Protein AF-A0A7T4B642-F1 (afdb_monomer_lite)

Structure (mmCIF, N/CA/C/O backbone):
data_AF-A0A7T4B642-F1
#
_entry.id   AF-A0A7T4B642-F1
#
loop_
_atom_site.group_PDB
_atom_site.id
_atom_site.type_symbol
_atom_site.label_atom_id
_atom_site.label_alt_id
_atom_site.label_comp_id
_atom_site.label_asym_id
_atom_site.label_entity_id
_atom_site.label_seq_id
_atom_site.pdbx_PDB_ins_code
_atom_site.Cartn_x
_atom_site.Cartn_y
_atom_site.Cartn_z
_atom_site.occupancy
_atom_site.B_iso_or_equiv
_atom_site.auth_seq_id
_atom_site.auth_comp_id
_atom_site.auth_asym_id
_atom_site.auth_atom_id
_atom_site.pdbx_PDB_model_num
ATOM 1 N N . MET A 1 1 ? -14.910 13.940 -15.690 1.00 55.16 1 MET A N 1
ATOM 2 C CA . MET A 1 1 ? -14.751 12.762 -14.806 1.00 55.16 1 MET A CA 1
ATOM 3 C C . MET A 1 1 ? -15.972 11.870 -14.974 1.00 55.16 1 MET A C 1
ATOM 5 O O . MET A 1 1 ? -17.073 12.390 -14.887 1.00 55.16 1 MET A O 1
ATOM 9 N N . GLY A 1 2 ? -15.807 10.579 -15.277 1.00 81.50 2 GLY A N 1
ATOM 10 C CA . GLY A 1 2 ? -16.941 9.649 -15.421 1.00 81.50 2 GLY A CA 1
ATOM 11 C C . GLY A 1 2 ? -17.562 9.239 -14.077 1.00 81.50 2 GLY A C 1
ATOM 12 O O . GLY A 1 2 ? -16.986 9.505 -13.022 1.00 81.50 2 GLY A O 1
ATOM 13 N N . ILE A 1 3 ? -18.702 8.538 -14.119 1.00 83.25 3 ILE A N 1
ATOM 14 C CA . ILE A 1 3 ? -19.443 8.033 -12.941 1.00 83.25 3 ILE A CA 1
ATOM 15 C C . ILE A 1 3 ? -18.534 7.245 -11.980 1.00 83.25 3 ILE A C 1
ATOM 17 O O . ILE A 1 3 ? -18.591 7.446 -10.770 1.00 83.25 3 ILE A O 1
ATOM 21 N N . LEU A 1 4 ? -17.627 6.416 -12.508 1.00 80.12 4 LEU A N 1
ATOM 22 C CA . LEU A 1 4 ? -16.652 5.664 -11.705 1.00 80.12 4 LEU A CA 1
ATOM 23 C C . LEU A 1 4 ? -15.687 6.575 -10.927 1.00 80.12 4 LEU A C 1
ATOM 25 O O . LEU A 1 4 ? -15.343 6.279 -9.785 1.00 80.12 4 LEU A O 1
ATOM 29 N N . GLY A 1 5 ? -15.289 7.705 -11.518 1.00 78.31 5 GLY A N 1
ATOM 30 C CA . GLY A 1 5 ? -14.445 8.700 -10.855 1.00 78.31 5 GLY A CA 1
ATOM 31 C C . GLY A 1 5 ? -15.177 9.410 -9.716 1.00 78.31 5 GLY A C 1
ATOM 32 O O . GLY A 1 5 ? -14.597 9.622 -8.655 1.00 78.31 5 GLY A O 1
ATOM 33 N N . LEU A 1 6 ? -16.468 9.704 -9.900 1.00 83.81 6 LEU A N 1
ATOM 34 C CA . LEU A 1 6 ? -17.312 10.291 -8.857 1.00 83.81 6 LEU A CA 1
ATOM 35 C C . LEU A 1 6 ? -17.495 9.327 -7.674 1.00 83.81 6 LEU A C 1
ATOM 37 O O . LEU A 1 6 ? -17.323 9.724 -6.524 1.00 83.81 6 LEU A O 1
ATOM 41 N N . ILE A 1 7 ? -17.785 8.052 -7.955 1.00 84.75 7 ILE A N 1
ATOM 42 C CA . ILE A 1 7 ? -17.913 7.006 -6.929 1.00 84.75 7 ILE A CA 1
ATOM 43 C C . ILE A 1 7 ? -16.602 6.871 -6.149 1.00 84.75 7 ILE A C 1
ATOM 45 O O . ILE A 1 7 ? -16.612 6.904 -4.919 1.00 84.75 7 ILE A O 1
ATOM 49 N N . GLY A 1 8 ? -15.468 6.782 -6.850 1.00 81.44 8 GLY A N 1
ATOM 50 C CA . GLY A 1 8 ? -14.150 6.726 -6.219 1.00 81.44 8 GLY A CA 1
ATOM 51 C C . GLY A 1 8 ? -13.882 7.937 -5.325 1.00 81.44 8 GLY A C 1
ATOM 52 O O . GLY A 1 8 ? -13.448 7.778 -4.187 1.00 81.44 8 GLY A O 1
ATOM 53 N N . PHE A 1 9 ? -14.210 9.141 -5.795 1.00 84.38 9 PHE A N 1
ATOM 54 C CA . PHE A 1 9 ? -14.045 10.372 -5.024 1.00 84.38 9 PHE A CA 1
ATOM 55 C C . PHE A 1 9 ? -14.884 10.376 -3.737 1.00 84.38 9 PHE A C 1
ATOM 57 O O . PHE A 1 9 ? -14.359 10.657 -2.659 1.00 84.38 9 PHE A O 1
ATOM 64 N N . VAL A 1 10 ? -16.161 9.987 -3.815 1.00 85.69 10 VAL A N 1
ATOM 65 C CA . VAL A 1 10 ? -17.046 9.889 -2.640 1.00 85.69 10 VAL A CA 1
ATOM 66 C C . VAL A 1 10 ? -16.529 8.852 -1.640 1.00 85.69 10 VAL A C 1
ATOM 68 O O . VAL A 1 10 ? -16.500 9.122 -0.438 1.00 85.69 10 VAL A O 1
ATOM 71 N N . ILE A 1 11 ? -16.058 7.695 -2.118 1.00 83.06 11 ILE A N 1
ATOM 72 C CA . ILE A 1 11 ? -15.442 6.666 -1.267 1.00 83.06 11 ILE A CA 1
ATOM 73 C C . ILE A 1 11 ? -14.210 7.229 -0.557 1.00 83.06 11 ILE A C 1
ATOM 75 O O . ILE A 1 11 ? -14.055 7.031 0.649 1.00 83.06 11 ILE A O 1
ATOM 79 N N . VAL A 1 12 ? -13.347 7.956 -1.273 1.00 85.25 12 VAL A N 1
ATOM 80 C CA . VAL A 1 12 ? -12.140 8.550 -0.690 1.00 85.25 12 VAL A CA 1
ATOM 81 C C . VAL A 1 12 ? -12.499 9.540 0.419 1.00 85.25 12 VAL A C 1
ATOM 83 O O . VAL A 1 12 ? -11.928 9.463 1.509 1.00 85.25 12 VAL A O 1
ATOM 86 N N . LEU A 1 13 ? -13.481 10.416 0.191 1.00 86.44 13 LEU A N 1
ATOM 87 C CA . LEU A 1 13 ? -13.947 11.373 1.199 1.00 86.44 13 LEU A CA 1
ATOM 88 C C . LEU A 1 13 ? -14.561 10.683 2.425 1.00 86.44 13 LEU A C 1
ATOM 90 O O . LEU A 1 13 ? -14.222 11.027 3.561 1.00 86.44 13 LEU A O 1
ATOM 94 N N . GLY A 1 14 ? -15.414 9.676 2.215 1.00 84.38 14 GLY A N 1
ATOM 95 C CA . GLY A 1 14 ? -16.015 8.896 3.301 1.00 84.38 14 GLY A CA 1
ATOM 96 C C . GLY A 1 14 ? -14.962 8.189 4.158 1.00 84.38 14 GLY A C 1
ATOM 97 O O . GLY A 1 14 ? -14.990 8.268 5.389 1.00 84.38 14 GLY A O 1
ATOM 98 N N . CYS A 1 15 ? -13.973 7.573 3.509 1.00 84.44 15 CYS A N 1
ATOM 99 C CA . CYS A 1 15 ? -12.822 6.959 4.163 1.00 84.44 15 CYS A CA 1
ATOM 100 C C . CYS A 1 15 ? -11.986 7.993 4.937 1.00 84.44 15 CYS A C 1
ATOM 102 O O . CYS A 1 15 ? -11.616 7.740 6.083 1.00 84.44 15 CYS A O 1
ATOM 104 N N . PHE A 1 16 ? -11.758 9.189 4.390 1.00 85.75 16 PHE A N 1
ATOM 105 C CA . PHE A 1 16 ? -11.070 10.274 5.101 1.00 85.75 16 PHE A CA 1
ATOM 106 C C . PHE A 1 16 ? -11.792 10.685 6.394 1.00 85.75 16 PHE A C 1
ATOM 108 O O . PHE A 1 16 ? -11.145 10.934 7.414 1.00 85.75 16 PHE A O 1
ATOM 115 N N . GLY A 1 17 ? -13.129 10.711 6.377 1.00 84.19 17 GLY A N 1
ATOM 116 C CA . GLY A 1 17 ? -13.960 11.068 7.531 1.00 84.19 17 GLY A CA 1
ATOM 117 C C . GLY A 1 17 ? -13.946 10.044 8.674 1.00 84.19 17 GLY A C 1
ATOM 118 O O . GLY A 1 17 ? -14.237 10.388 9.822 1.00 84.19 17 GLY A O 1
ATOM 119 N N . VAL A 1 18 ? -13.599 8.782 8.403 1.00 88.12 18 VAL A N 1
ATOM 120 C CA . VAL A 1 18 ? -13.482 7.737 9.440 1.00 88.12 18 VAL A CA 1
ATOM 121 C C . VAL A 1 18 ? -12.062 7.586 9.991 1.00 88.12 18 VAL A C 1
ATOM 123 O O . VAL A 1 18 ? -11.885 6.963 11.038 1.00 88.12 18 VAL A O 1
ATOM 126 N N . MET A 1 19 ? -11.052 8.158 9.333 1.00 90.88 19 MET A N 1
ATOM 127 C CA . MET A 1 19 ? -9.648 8.008 9.718 1.00 90.88 19 MET A CA 1
ATOM 128 C C . MET A 1 19 ? -9.257 8.789 10.979 1.00 90.88 19 MET A C 1
ATOM 130 O O . MET A 1 19 ? -9.675 9.927 11.228 1.00 90.88 19 MET A O 1
ATOM 134 N N . SER A 1 20 ? -8.333 8.203 11.745 1.00 89.06 20 SER A N 1
ATOM 135 C CA . SER A 1 20 ? -7.691 8.886 12.872 1.00 89.06 20 SER A CA 1
ATOM 136 C C . SER A 1 20 ? -6.896 10.118 12.412 1.00 89.06 20 SER A C 1
ATOM 138 O O . SER A 1 20 ? -6.442 10.188 11.267 1.00 89.06 20 SER A O 1
ATOM 140 N N . ARG A 1 21 ? -6.699 11.098 13.306 1.00 89.81 21 ARG A N 1
ATOM 141 C CA . ARG A 1 21 ? -5.882 12.291 13.017 1.00 89.81 21 ARG A CA 1
ATOM 142 C C . ARG A 1 21 ? -4.448 11.908 12.639 1.00 89.81 21 ARG A C 1
ATOM 144 O O . ARG A 1 21 ? -3.922 12.426 11.663 1.00 89.81 21 ARG A O 1
ATOM 151 N N . THR A 1 22 ? -3.857 10.957 13.360 1.00 89.94 22 THR A N 1
ATOM 152 C CA . THR A 1 22 ? -2.501 10.457 13.097 1.00 89.94 22 THR A CA 1
ATOM 153 C C . THR A 1 22 ? -2.383 9.837 11.707 1.00 89.94 22 THR A C 1
ATOM 155 O O . THR A 1 22 ? -1.460 10.166 10.971 1.00 89.94 22 THR A O 1
ATOM 158 N N . SER A 1 23 ? -3.338 8.989 11.311 1.00 90.69 23 SER A N 1
ATOM 159 C CA . SER A 1 23 ? -3.337 8.378 9.976 1.00 90.69 23 SER A CA 1
ATOM 160 C C . SER A 1 23 ? -3.455 9.419 8.867 1.00 90.69 23 SER A C 1
ATOM 162 O O . SER A 1 23 ? -2.753 9.313 7.869 1.00 90.69 23 SER A O 1
ATOM 164 N N . ARG A 1 24 ? -4.300 10.442 9.055 1.00 91.31 24 ARG A N 1
ATOM 165 C CA . ARG A 1 24 ? -4.436 11.542 8.092 1.00 91.31 24 ARG A CA 1
ATOM 166 C C . ARG A 1 24 ? -3.122 12.296 7.909 1.00 91.31 24 ARG A C 1
ATOM 168 O O . ARG A 1 24 ? -2.707 12.483 6.777 1.00 91.31 24 ARG A O 1
ATOM 175 N N . ILE A 1 25 ? -2.443 12.649 9.003 1.00 92.31 25 ILE A N 1
ATOM 176 C CA . ILE A 1 25 ? -1.141 13.333 8.945 1.00 92.31 25 ILE A CA 1
ATOM 177 C C . ILE A 1 25 ? -0.107 12.474 8.206 1.00 92.31 25 ILE A C 1
ATOM 179 O O . ILE A 1 25 ? 0.530 12.957 7.277 1.00 92.31 25 ILE A O 1
ATOM 183 N N . LEU A 1 26 ? 0.031 11.196 8.576 1.00 92.31 26 LEU A N 1
ATOM 184 C CA . LEU A 1 26 ? 0.998 10.295 7.939 1.00 92.31 26 LEU A CA 1
ATOM 185 C C . LEU A 1 26 ? 0.728 10.112 6.441 1.00 92.31 26 LEU A C 1
ATOM 187 O O . LEU A 1 26 ? 1.666 10.127 5.651 1.00 92.31 26 LEU A O 1
ATOM 191 N N . LEU A 1 27 ? -0.539 9.974 6.039 1.00 92.88 27 LEU A N 1
ATOM 192 C CA . LEU A 1 27 ? -0.903 9.846 4.627 1.00 92.88 27 LEU A CA 1
ATOM 193 C C . LEU A 1 27 ? -0.698 11.146 3.854 1.00 92.88 27 LEU A C 1
ATOM 195 O O . LEU A 1 27 ? -0.235 11.091 2.724 1.00 92.88 27 LEU A O 1
ATOM 199 N N . SER A 1 28 ? -0.985 12.306 4.449 1.00 91.38 28 SER A N 1
ATOM 200 C CA . SER A 1 28 ? -0.676 13.599 3.832 1.00 91.38 28 SER A CA 1
ATOM 201 C C . SER A 1 28 ? 0.827 13.774 3.613 1.00 91.38 28 SER A C 1
ATOM 203 O O . SER A 1 28 ? 1.230 14.241 2.552 1.00 91.38 28 SER A O 1
ATOM 205 N N . LEU A 1 29 ? 1.656 13.367 4.581 1.00 94.12 29 LEU A N 1
ATOM 206 C CA . LEU A 1 29 ? 3.115 13.397 4.447 1.00 94.12 29 LEU A CA 1
ATOM 207 C C . LEU A 1 29 ? 3.601 12.435 3.359 1.00 94.12 29 LEU A C 1
ATOM 209 O O . LEU A 1 29 ? 4.396 12.831 2.512 1.00 94.12 29 LEU A O 1
ATOM 213 N N . LEU A 1 30 ? 3.094 11.198 3.346 1.00 93.81 30 LEU A N 1
ATOM 214 C CA . LEU A 1 30 ? 3.429 10.213 2.317 1.00 93.81 30 LEU A CA 1
ATOM 215 C C . LEU A 1 30 ? 3.016 10.698 0.924 1.00 93.81 30 LEU A C 1
ATOM 217 O O . LEU A 1 30 ? 3.804 10.593 -0.014 1.00 93.81 30 LEU A O 1
ATOM 221 N N . LEU A 1 31 ? 1.815 11.262 0.792 1.00 93.50 31 LEU A N 1
ATOM 222 C CA . LEU A 1 31 ? 1.321 11.822 -0.460 1.00 93.50 31 LEU A CA 1
ATOM 223 C C . LEU A 1 31 ? 2.189 12.997 -0.906 1.00 93.50 31 LEU A C 1
ATOM 225 O O . LEU A 1 31 ? 2.602 13.026 -2.058 1.00 93.50 31 LEU A O 1
ATOM 229 N N . GLY A 1 32 ? 2.524 13.918 0.000 1.00 93.69 32 GLY A N 1
ATOM 230 C CA . GLY A 1 32 ? 3.422 15.037 -0.284 1.00 93.69 32 GLY A CA 1
ATOM 231 C C . GLY A 1 32 ? 4.796 14.572 -0.768 1.00 93.69 32 GLY A C 1
ATOM 232 O O . GLY A 1 32 ? 5.255 15.020 -1.814 1.00 93.69 32 GLY A O 1
ATOM 233 N N . ALA A 1 33 ? 5.411 13.609 -0.074 1.00 93.38 33 ALA A N 1
ATOM 234 C CA . ALA A 1 33 ? 6.679 13.007 -0.491 1.00 93.38 33 ALA A CA 1
ATOM 235 C C . ALA A 1 33 ? 6.568 12.306 -1.854 1.00 93.38 33 ALA A C 1
ATOM 237 O O . ALA A 1 33 ? 7.478 12.388 -2.675 1.00 93.38 33 ALA A O 1
ATOM 238 N N . SER A 1 34 ? 5.434 11.657 -2.120 1.00 93.44 34 SER A N 1
ATOM 239 C CA . SER A 1 34 ? 5.182 10.979 -3.393 1.00 93.44 34 SER A CA 1
ATOM 240 C C . SER A 1 34 ? 5.029 11.969 -4.539 1.00 93.44 34 SER A C 1
ATOM 242 O O . SER A 1 34 ? 5.629 11.773 -5.587 1.00 93.44 34 SER A O 1
ATOM 244 N N . LEU A 1 35 ? 4.265 13.045 -4.341 1.00 93.19 35 LEU A N 1
ATOM 245 C CA . LEU A 1 35 ? 4.097 14.112 -5.326 1.00 93.19 35 LEU A CA 1
ATOM 246 C C . LEU A 1 35 ? 5.419 14.833 -5.593 1.00 93.19 35 LEU A C 1
ATOM 248 O O . LEU A 1 35 ? 5.739 15.088 -6.748 1.00 93.19 35 LEU A O 1
ATOM 252 N N . TYR A 1 36 ? 6.200 15.103 -4.545 1.00 91.94 36 TYR A N 1
ATOM 253 C CA . TYR A 1 36 ? 7.539 15.668 -4.685 1.00 91.94 36 TYR A CA 1
ATOM 254 C C . TYR A 1 36 ? 8.449 14.756 -5.513 1.00 91.94 36 TYR A C 1
ATOM 256 O O . TYR A 1 36 ? 9.086 15.230 -6.448 1.00 91.94 36 TYR A O 1
ATOM 264 N N . TYR A 1 37 ? 8.458 13.450 -5.229 1.00 91.75 37 TYR A N 1
ATOM 265 C CA . TYR A 1 37 ? 9.265 12.497 -5.988 1.00 91.75 37 TYR A CA 1
ATOM 266 C C . TYR A 1 37 ? 8.825 12.404 -7.456 1.00 91.75 37 TYR A C 1
ATOM 268 O O . TYR A 1 37 ? 9.651 12.456 -8.360 1.00 91.75 37 TYR A O 1
ATOM 276 N N . TRP A 1 38 ? 7.515 12.336 -7.712 1.00 90.00 38 TRP A N 1
ATOM 277 C CA . TRP A 1 38 ? 6.965 12.367 -9.073 1.00 90.00 38 TRP A CA 1
ATOM 278 C C . TRP A 1 38 ? 7.347 13.641 -9.828 1.00 90.00 38 TRP A C 1
ATOM 280 O O . TRP A 1 38 ? 7.662 13.586 -11.014 1.00 90.00 38 TRP A O 1
ATOM 290 N N . TYR A 1 39 ? 7.332 14.782 -9.143 1.00 87.94 39 TYR A N 1
ATOM 291 C CA . TYR A 1 39 ? 7.772 16.050 -9.705 1.00 87.94 39 TYR A CA 1
ATOM 292 C C . TYR A 1 39 ? 9.271 16.034 -10.029 1.00 87.94 39 TYR A C 1
ATOM 294 O O . TYR A 1 39 ? 9.648 16.426 -11.134 1.00 87.94 39 TYR A O 1
ATOM 302 N N . SER A 1 40 ? 10.111 15.519 -9.123 1.00 88.00 40 SER A N 1
ATOM 303 C CA . SER A 1 40 ? 11.566 15.478 -9.313 1.00 88.00 40 SER A CA 1
ATOM 304 C C . SER A 1 40 ? 12.018 14.581 -10.464 1.00 88.00 40 SER A C 1
ATOM 306 O O . SER A 1 40 ? 13.055 14.862 -11.045 1.00 88.00 40 SER A O 1
ATOM 308 N N . ILE A 1 41 ? 11.252 13.538 -10.803 1.00 86.31 41 ILE A N 1
ATOM 309 C CA . ILE A 1 41 ? 11.566 12.622 -11.919 1.00 86.31 41 ILE A CA 1
ATOM 310 C C . ILE A 1 41 ? 10.803 12.954 -13.212 1.00 86.31 41 ILE A C 1
ATOM 312 O O . ILE A 1 41 ? 10.785 12.176 -14.167 1.00 86.31 41 ILE A O 1
ATOM 316 N N . SER A 1 42 ? 10.067 14.067 -13.233 1.00 81.38 42 SER A N 1
ATOM 317 C CA . SER A 1 42 ? 9.269 14.433 -14.401 1.00 81.38 42 SER A CA 1
ATOM 318 C C . SER A 1 42 ? 10.164 14.852 -15.571 1.00 81.38 42 SER A C 1
ATOM 320 O O . SER A 1 42 ? 11.240 15.415 -15.385 1.00 81.38 42 SER A O 1
ATOM 322 N N . ALA A 1 43 ? 9.695 14.637 -16.805 1.00 69.06 43 ALA A N 1
ATOM 323 C CA . ALA A 1 43 ? 10.453 14.936 -18.027 1.00 69.06 43 ALA A CA 1
ATOM 324 C C . ALA A 1 43 ? 10.929 16.401 -18.135 1.00 69.06 43 ALA A C 1
ATOM 326 O O . ALA A 1 43 ? 11.908 16.680 -18.823 1.00 69.06 43 ALA A O 1
ATOM 327 N N . VAL A 1 44 ? 10.258 17.319 -17.430 1.00 65.38 44 VAL A N 1
ATOM 328 C CA . VAL A 1 44 ? 10.635 18.736 -17.317 1.00 65.38 44 VAL A CA 1
ATOM 329 C C . VAL A 1 44 ? 11.954 18.911 -16.552 1.00 65.38 44 VAL A C 1
ATOM 331 O O . VAL A 1 44 ? 12.749 19.775 -16.907 1.00 65.38 44 VAL A O 1
ATOM 334 N N . PHE A 1 45 ? 12.210 18.077 -15.542 1.00 63.44 45 PHE A N 1
ATOM 335 C CA . PHE A 1 45 ? 13.436 18.093 -14.735 1.00 63.44 45 PHE A CA 1
ATOM 336 C C . PHE A 1 45 ? 14.506 17.119 -15.244 1.00 63.44 45 PHE A C 1
ATOM 338 O O . PHE A 1 45 ? 15.687 17.333 -14.986 1.00 63.44 45 PHE A O 1
ATOM 345 N N . HIS A 1 46 ? 14.114 16.137 -16.062 1.00 64.88 46 HIS A N 1
ATOM 346 C CA . HIS A 1 46 ? 15.011 15.174 -16.721 1.00 64.88 46 HIS A CA 1
ATOM 347 C C . HIS A 1 46 ? 15.494 15.616 -18.110 1.00 64.88 46 HIS A C 1
ATOM 349 O O . HIS A 1 46 ? 15.845 14.786 -18.941 1.00 64.88 46 HIS A O 1
ATOM 355 N N . GLY A 1 47 ? 15.466 16.915 -18.424 1.00 65.94 47 GLY A N 1
ATOM 356 C CA . GLY A 1 47 ? 15.969 17.426 -19.709 1.00 65.94 47 GLY A CA 1
ATOM 357 C C . GLY A 1 47 ? 15.325 16.784 -20.951 1.00 65.94 47 GLY A C 1
ATOM 358 O O . GLY A 1 47 ? 15.944 16.749 -22.010 1.00 65.94 47 GLY A O 1
ATOM 359 N N . GLY A 1 48 ? 14.104 16.251 -20.824 1.00 69.25 48 GLY A N 1
ATOM 360 C CA . GLY A 1 48 ? 13.368 15.580 -21.898 1.00 69.25 48 GLY A CA 1
ATOM 361 C C . GLY A 1 48 ? 13.598 14.070 -22.054 1.00 69.25 48 GLY A C 1
ATOM 362 O O . GLY A 1 48 ? 12.851 13.458 -22.814 1.00 69.25 48 GLY A O 1
ATOM 363 N N . SER A 1 49 ? 14.543 13.434 -21.342 1.00 77.06 49 SER A N 1
ATOM 364 C CA . SER A 1 49 ? 14.794 11.981 -21.481 1.00 77.06 49 SER A CA 1
ATOM 365 C C . SER A 1 49 ? 13.764 11.094 -20.774 1.00 77.06 49 SER A C 1
ATOM 367 O O . SER A 1 49 ? 13.675 9.904 -21.068 1.00 77.06 49 SER A O 1
ATOM 369 N N . GLY A 1 50 ? 12.963 11.672 -19.872 1.00 79.50 50 GLY A N 1
ATOM 370 C CA . GLY A 1 50 ? 11.995 10.937 -19.055 1.00 79.50 50 GLY A CA 1
ATOM 371 C C . GLY A 1 50 ? 12.653 10.079 -17.962 1.00 79.50 50 GLY A C 1
ATOM 372 O O . GLY A 1 50 ? 13.879 9.960 -17.937 1.00 79.50 50 GLY A O 1
ATOM 373 N N . PRO A 1 51 ? 11.852 9.524 -17.035 1.00 84.44 51 PRO A N 1
ATOM 374 C CA . PRO A 1 51 ? 12.356 8.756 -15.901 1.00 84.44 51 PRO A CA 1
ATOM 375 C C . PRO A 1 51 ? 12.904 7.391 -16.322 1.00 84.44 51 PRO A C 1
ATOM 377 O O . PRO A 1 51 ? 12.329 6.719 -17.185 1.00 84.44 51 PRO A O 1
ATOM 380 N N . ASP A 1 52 ? 13.971 6.948 -15.661 1.00 87.44 52 ASP A N 1
ATOM 381 C CA . ASP A 1 52 ? 14.489 5.594 -15.841 1.00 87.44 52 ASP A CA 1
ATOM 382 C C . ASP A 1 52 ? 13.596 4.532 -15.160 1.00 87.44 52 ASP A C 1
ATOM 384 O O . ASP A 1 52 ? 12.664 4.821 -14.400 1.00 87.44 52 ASP A O 1
ATOM 388 N N . MET A 1 53 ? 13.859 3.252 -15.442 1.00 82.25 53 MET A N 1
ATOM 389 C CA . MET A 1 53 ? 13.061 2.144 -14.901 1.00 82.25 53 MET A CA 1
ATOM 390 C C . MET A 1 53 ? 13.173 2.017 -13.369 1.00 82.25 53 MET A C 1
ATOM 392 O O . MET A 1 53 ? 12.229 1.570 -12.713 1.00 82.25 53 MET A O 1
ATOM 396 N N . GLY A 1 54 ? 14.310 2.380 -12.776 1.00 87.00 54 GLY A N 1
ATOM 397 C CA . GLY A 1 54 ? 14.505 2.406 -11.327 1.00 87.00 54 GLY A CA 1
ATOM 398 C C . GLY A 1 54 ? 13.673 3.502 -10.664 1.00 87.00 54 GLY A C 1
ATOM 399 O O . GLY A 1 54 ? 12.956 3.237 -9.697 1.00 87.00 54 GLY A O 1
ATOM 400 N N . GLU A 1 55 ? 13.688 4.702 -11.229 1.00 88.88 55 GLU A N 1
ATOM 401 C CA . GLU A 1 55 ? 12.872 5.835 -10.789 1.00 88.88 55 GLU A CA 1
ATOM 402 C C . GLU A 1 55 ? 11.379 5.528 -10.911 1.00 88.88 55 GLU A C 1
ATOM 404 O O . GLU A 1 55 ? 10.610 5.725 -9.964 1.00 88.88 55 GLU A O 1
ATOM 409 N N . LEU A 1 56 ? 10.962 4.937 -12.033 1.00 87.25 56 LEU A N 1
ATOM 410 C CA . LEU A 1 56 ? 9.582 4.503 -12.237 1.00 87.25 56 LEU A CA 1
ATOM 411 C C . LEU A 1 56 ? 9.164 3.438 -11.210 1.00 87.25 56 LEU A C 1
ATOM 413 O O . LEU A 1 56 ? 8.055 3.496 -10.668 1.00 87.25 56 LEU A O 1
ATOM 417 N N . LYS A 1 57 ? 10.052 2.489 -10.880 1.00 88.06 57 LYS A N 1
ATOM 418 C CA . LYS A 1 57 ? 9.815 1.486 -9.826 1.00 88.06 57 LYS A CA 1
ATOM 419 C C . LYS A 1 57 ? 9.565 2.140 -8.472 1.00 88.06 57 LYS A C 1
ATOM 421 O O . LYS A 1 57 ? 8.628 1.743 -7.769 1.00 88.06 57 LYS A O 1
ATOM 426 N N . VAL A 1 58 ? 10.354 3.148 -8.102 1.00 91.06 58 VAL A N 1
ATOM 427 C CA . VAL A 1 58 ? 10.167 3.896 -6.849 1.00 91.06 58 VAL A CA 1
ATOM 428 C C . VAL A 1 58 ? 8.852 4.674 -6.880 1.00 91.06 58 VAL A C 1
ATOM 430 O O . VAL A 1 58 ? 8.055 4.560 -5.948 1.00 91.06 58 VAL A O 1
ATOM 433 N N . ALA A 1 59 ? 8.560 5.378 -7.972 1.00 91.00 59 ALA A N 1
ATOM 434 C CA . ALA A 1 59 ? 7.348 6.180 -8.126 1.00 91.00 59 ALA A CA 1
ATOM 435 C C . ALA A 1 59 ? 6.064 5.335 -8.023 1.00 91.00 59 ALA A C 1
ATOM 437 O O . ALA A 1 59 ? 5.123 5.675 -7.297 1.00 91.00 59 ALA A O 1
ATOM 438 N N . LEU A 1 60 ? 6.046 4.169 -8.674 1.00 89.50 60 LEU A N 1
ATOM 439 C CA . LEU A 1 60 ? 4.955 3.194 -8.582 1.00 89.50 60 LEU A CA 1
ATOM 440 C C . LEU A 1 60 ? 4.882 2.524 -7.203 1.00 89.50 60 LEU A C 1
ATOM 442 O O . LEU A 1 60 ? 3.797 2.136 -6.749 1.00 89.50 60 LEU A O 1
ATOM 446 N N . THR A 1 61 ? 6.017 2.377 -6.517 1.00 90.44 61 THR A N 1
ATOM 447 C CA . THR A 1 61 ?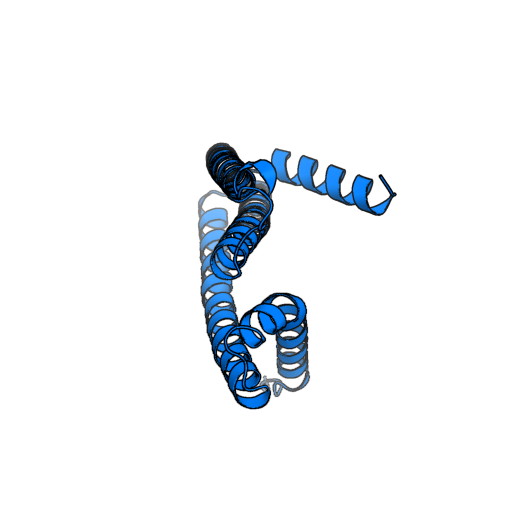 6.077 1.893 -5.129 1.00 90.44 61 THR A CA 1
ATOM 448 C C . THR A 1 61 ? 5.428 2.879 -4.176 1.00 90.44 61 THR A C 1
ATOM 450 O O . THR A 1 61 ? 4.548 2.481 -3.411 1.00 90.44 61 THR A O 1
ATOM 453 N N . LEU A 1 62 ? 5.764 4.161 -4.294 1.00 92.62 62 LEU A N 1
ATOM 454 C CA . LEU A 1 62 ? 5.142 5.248 -3.544 1.00 92.62 62 LEU A CA 1
ATOM 455 C C . LEU A 1 62 ? 3.638 5.341 -3.823 1.00 92.62 62 LEU A C 1
ATOM 457 O O . LEU A 1 62 ? 2.844 5.435 -2.886 1.00 92.62 62 LEU A O 1
ATOM 461 N N . LEU A 1 63 ? 3.208 5.210 -5.082 1.00 90.81 63 LEU A N 1
ATOM 462 C CA . LEU A 1 63 ? 1.782 5.171 -5.424 1.00 90.81 63 LEU A CA 1
ATOM 463 C C . LEU A 1 63 ? 1.051 4.030 -4.697 1.00 90.81 63 LEU A C 1
ATOM 465 O O . LEU A 1 63 ? 0.007 4.246 -4.084 1.00 90.81 63 LEU A O 1
ATOM 469 N N . SER A 1 64 ? 1.610 2.819 -4.705 1.00 89.75 64 SER A N 1
ATOM 470 C CA . SER A 1 64 ? 0.984 1.691 -4.000 1.00 89.75 64 SER A CA 1
ATOM 471 C C . SER A 1 64 ? 1.052 1.824 -2.484 1.00 89.75 64 SER A C 1
ATOM 473 O O . SER A 1 64 ? 0.128 1.382 -1.805 1.00 89.75 64 SER A O 1
ATOM 475 N N . ALA A 1 65 ? 2.091 2.461 -1.941 1.00 91.69 65 ALA A N 1
ATOM 476 C CA . ALA A 1 65 ? 2.159 2.785 -0.522 1.00 91.69 65 ALA A CA 1
ATOM 477 C C . ALA A 1 65 ? 1.042 3.762 -0.121 1.00 91.69 65 ALA A C 1
ATOM 479 O O . ALA A 1 65 ? 0.415 3.560 0.917 1.00 91.69 65 ALA A O 1
ATOM 480 N N . ASN A 1 66 ? 0.725 4.760 -0.957 1.00 93.00 66 ASN A N 1
ATOM 481 C CA . ASN A 1 66 ? -0.419 5.648 -0.725 1.00 93.00 66 ASN A CA 1
ATOM 482 C C . ASN A 1 66 ? -1.741 4.879 -0.733 1.00 93.00 66 ASN A C 1
ATOM 484 O O . ASN A 1 66 ? -2.520 5.000 0.209 1.00 93.00 66 ASN A O 1
ATOM 488 N N . ILE A 1 67 ? -1.982 4.054 -1.758 1.00 91.25 67 ILE A N 1
ATOM 489 C CA . ILE A 1 67 ? -3.226 3.275 -1.883 1.00 91.25 67 ILE A CA 1
ATOM 490 C C . ILE A 1 67 ? -3.369 2.285 -0.716 1.00 91.25 67 ILE A C 1
ATOM 492 O O . ILE A 1 67 ? -4.405 2.241 -0.051 1.00 91.25 67 ILE A O 1
ATOM 496 N N . GLY A 1 68 ? -2.320 1.512 -0.430 1.00 91.06 68 GLY A N 1
ATO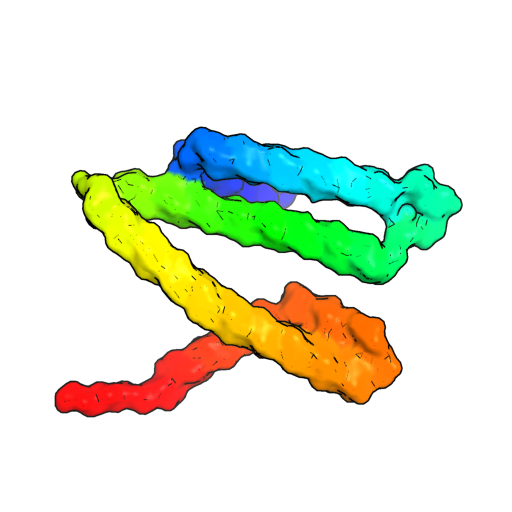M 497 C CA . GLY A 1 68 ? -2.309 0.528 0.651 1.00 91.06 68 GLY A CA 1
ATOM 498 C C . GLY A 1 68 ? -2.420 1.176 2.030 1.00 91.06 68 GLY A C 1
ATOM 499 O O . GLY A 1 68 ? -3.227 0.747 2.854 1.00 91.06 68 GLY A O 1
ATOM 500 N N . GLY A 1 69 ? -1.671 2.25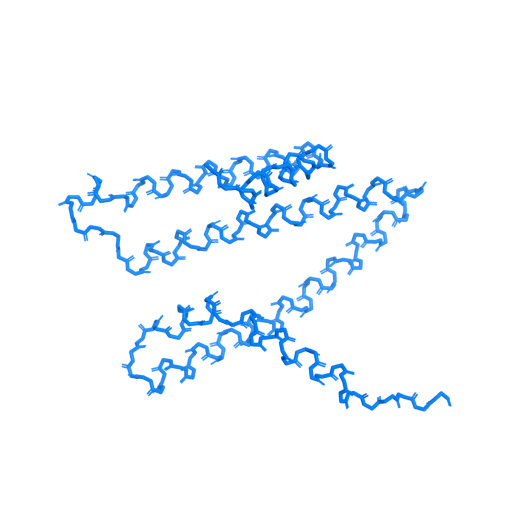4 2.269 1.00 93.25 69 GLY A N 1
ATOM 501 C CA . GLY A 1 69 ? -1.744 3.031 3.504 1.00 93.25 69 GLY A CA 1
ATOM 502 C C . GLY A 1 69 ? -3.132 3.628 3.723 1.00 93.25 69 GLY A C 1
ATOM 503 O O . GLY A 1 69 ? -3.662 3.558 4.834 1.00 93.25 69 GLY A O 1
ATOM 504 N N . PHE A 1 70 ? -3.753 4.149 2.664 1.00 93.38 70 PHE A N 1
ATOM 505 C CA . PHE A 1 70 ? -5.120 4.657 2.693 1.00 93.38 70 PHE A CA 1
ATOM 506 C C . PHE A 1 70 ? -6.123 3.566 3.079 1.00 93.38 70 PHE A C 1
ATOM 508 O O . PHE A 1 70 ? -6.909 3.752 4.011 1.00 93.38 70 PHE A O 1
ATOM 515 N N . ALA A 1 71 ? -6.058 2.401 2.427 1.00 91.94 71 ALA A N 1
ATOM 516 C CA . ALA A 1 71 ? -6.924 1.265 2.733 1.00 91.94 71 ALA A CA 1
ATOM 517 C C . ALA A 1 71 ? -6.764 0.791 4.189 1.00 91.94 71 ALA A C 1
ATOM 519 O O . ALA A 1 71 ? -7.757 0.587 4.892 1.00 91.94 71 ALA A O 1
ATOM 520 N N . VAL A 1 72 ? -5.523 0.685 4.680 1.00 93.94 72 VAL A N 1
ATOM 521 C CA . VAL A 1 72 ? -5.225 0.317 6.075 1.00 93.94 72 VAL A CA 1
ATOM 522 C C . VAL A 1 72 ? -5.783 1.352 7.051 1.00 93.94 72 VAL A C 1
ATOM 524 O O . VAL A 1 72 ? -6.439 0.988 8.028 1.00 93.94 72 VAL A O 1
ATOM 527 N N . ALA A 1 73 ? -5.569 2.644 6.797 1.00 93.81 73 ALA A N 1
ATOM 528 C CA . ALA A 1 73 ? -6.077 3.718 7.645 1.00 93.81 73 ALA A CA 1
ATOM 529 C C . ALA A 1 73 ? -7.611 3.742 7.699 1.00 93.81 73 ALA A C 1
ATOM 531 O O . ALA A 1 73 ? -8.185 3.928 8.776 1.00 93.81 73 ALA A O 1
ATOM 532 N N . ALA A 1 74 ? -8.273 3.517 6.562 1.00 92.94 74 ALA A N 1
ATOM 533 C CA . ALA A 1 74 ? -9.728 3.462 6.471 1.00 92.94 74 ALA A CA 1
ATOM 534 C C . ALA A 1 74 ? -10.272 2.262 7.252 1.00 92.94 74 ALA A C 1
ATOM 536 O O . ALA A 1 74 ? -11.168 2.421 8.082 1.00 92.94 74 ALA A O 1
ATOM 537 N N . ALA A 1 75 ? -9.676 1.079 7.064 1.00 93.00 75 ALA A N 1
ATOM 538 C CA . ALA A 1 75 ? -10.037 -0.130 7.798 1.00 93.00 75 ALA A CA 1
ATOM 539 C C . ALA A 1 75 ? -9.879 0.056 9.315 1.00 93.00 75 ALA A C 1
ATOM 541 O O . ALA A 1 75 ? -10.785 -0.279 10.077 1.00 93.00 75 ALA A O 1
ATOM 542 N N . LEU A 1 76 ? -8.771 0.654 9.766 1.00 93.75 76 LEU A N 1
ATOM 543 C CA . LEU A 1 76 ? -8.553 0.984 11.179 1.00 93.75 76 LEU A CA 1
ATOM 544 C C . LEU A 1 76 ? -9.603 1.965 11.714 1.00 93.75 76 LEU A C 1
ATOM 546 O O . LEU A 1 76 ? -10.124 1.757 12.811 1.00 93.75 76 LEU A O 1
ATOM 550 N N . GLY A 1 77 ? -9.952 2.993 10.939 1.00 92.00 77 GLY A N 1
ATOM 551 C CA . GLY A 1 77 ? -11.011 3.945 11.278 1.00 92.00 77 GLY A CA 1
ATOM 552 C C . GLY A 1 77 ? -12.380 3.279 11.445 1.00 92.00 77 GLY A C 1
ATOM 553 O O . GLY A 1 77 ? -13.046 3.457 12.468 1.00 92.00 77 GLY A O 1
ATOM 554 N N . MET A 1 78 ? -12.774 2.440 10.485 1.00 91.31 78 MET A N 1
ATOM 555 C CA . MET A 1 78 ? -14.028 1.677 10.536 1.00 91.31 78 MET A CA 1
ATOM 556 C C . MET A 1 78 ? -14.052 0.672 11.693 1.00 91.31 78 MET A C 1
ATOM 558 O O . MET A 1 78 ? -15.047 0.570 12.417 1.00 91.31 78 MET A O 1
ATOM 562 N N . MET A 1 79 ? -12.949 -0.045 11.929 1.00 92.69 79 MET A N 1
ATOM 563 C CA . MET A 1 79 ? -12.827 -0.959 13.067 1.00 92.69 79 MET A CA 1
ATOM 564 C C . MET A 1 79 ? -12.952 -0.217 14.394 1.00 92.69 79 MET A C 1
ATOM 566 O O . MET A 1 79 ? -13.596 -0.721 15.311 1.00 92.69 79 MET A O 1
ATOM 570 N N . ARG A 1 80 ? -12.381 0.987 14.504 1.00 91.56 80 ARG A N 1
ATOM 571 C CA . ARG A 1 80 ? -12.501 1.805 15.712 1.00 91.56 80 ARG A CA 1
ATOM 572 C C . ARG A 1 80 ? -13.948 2.212 15.972 1.00 91.56 80 ARG A C 1
ATOM 574 O O . ARG A 1 80 ? -14.390 2.067 17.105 1.00 91.56 8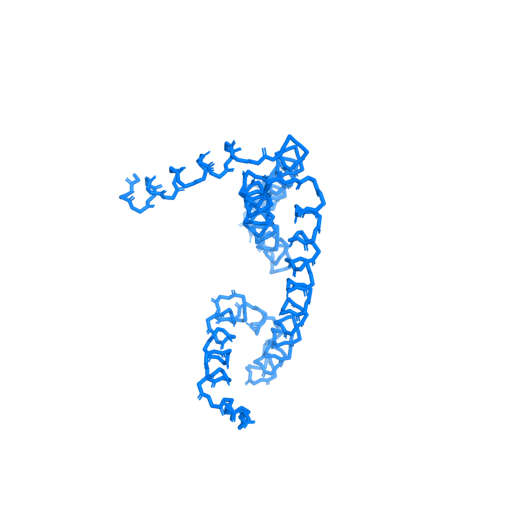0 ARG A O 1
ATOM 581 N N . LYS A 1 81 ? -14.679 2.673 14.949 1.00 89.75 81 LYS A N 1
ATOM 582 C CA . LYS A 1 81 ? -16.095 3.073 15.078 1.00 89.75 81 LYS A CA 1
ATOM 583 C C . LYS A 1 81 ? -17.026 1.902 15.401 1.00 89.75 81 LYS A C 1
ATOM 585 O O . LYS A 1 81 ? -17.980 2.077 16.143 1.00 89.75 81 LYS A O 1
ATOM 590 N N . SER A 1 82 ? -16.743 0.716 14.866 1.00 91.00 82 SER A N 1
ATOM 591 C CA . SER A 1 82 ? -17.562 -0.489 15.075 1.00 91.00 82 SER A CA 1
ATOM 592 C C . SER A 1 82 ? -17.221 -1.279 16.347 1.00 91.00 82 SER A C 1
ATOM 594 O O . SER A 1 82 ? -17.813 -2.329 16.598 1.00 91.00 82 SER A O 1
ATOM 596 N N . SER A 1 83 ? -16.251 -0.825 17.145 1.00 92.69 83 SER A N 1
ATOM 597 C CA . SER A 1 83 ? -15.837 -1.514 18.370 1.00 92.69 83 SER A CA 1
ATOM 598 C C . SER A 1 83 ? -16.545 -0.941 19.595 1.00 92.69 83 SER A C 1
ATOM 600 O O . SER A 1 83 ? -16.405 0.238 19.895 1.00 92.69 83 SER A O 1
ATOM 602 N N . ALA A 1 84 ? -17.225 -1.803 20.354 1.00 89.81 84 ALA A N 1
ATOM 603 C CA . ALA A 1 84 ? -17.925 -1.426 21.586 1.00 89.81 84 ALA A CA 1
ATOM 604 C C . ALA A 1 84 ? -16.999 -0.989 22.741 1.00 89.81 84 ALA A C 1
ATOM 606 O O . ALA A 1 84 ? -17.440 -0.312 23.662 1.00 89.81 84 ALA A O 1
ATOM 607 N N . SER A 1 85 ? -15.718 -1.377 22.719 1.00 93.88 85 SER A N 1
ATOM 608 C CA . SER A 1 85 ? -14.760 -1.022 23.770 1.00 93.88 85 SER A CA 1
ATOM 609 C C . SER A 1 85 ? -13.327 -0.890 23.236 1.00 93.88 85 SER A C 1
ATOM 611 O O . SER A 1 85 ? -12.999 -1.437 22.173 1.00 93.88 85 SER A O 1
ATOM 613 N N . PRO A 1 86 ? -12.428 -0.202 23.969 1.00 92.50 86 PRO A N 1
ATOM 614 C CA . PRO A 1 86 ? -11.013 -0.122 23.609 1.00 92.50 86 PRO A CA 1
ATOM 615 C C . PRO A 1 86 ? -10.327 -1.492 23.519 1.00 92.50 86 PRO A C 1
ATOM 617 O O . PRO A 1 86 ? -9.542 -1.713 22.597 1.00 92.50 86 PRO A O 1
ATOM 620 N N . ALA A 1 87 ? -10.659 -2.418 24.424 1.00 93.81 87 ALA A N 1
ATOM 621 C CA . ALA A 1 87 ? -10.122 -3.778 24.420 1.00 93.81 87 ALA A CA 1
ATOM 622 C C . ALA A 1 87 ? -10.570 -4.560 23.174 1.00 93.81 87 ALA A C 1
ATOM 624 O O . ALA A 1 87 ? -9.755 -5.207 22.513 1.00 93.81 87 ALA A O 1
ATOM 625 N N . HIS A 1 88 ? -11.842 -4.427 22.788 1.00 93.38 88 HIS A N 1
ATOM 626 C CA . HIS A 1 88 ? -12.368 -5.057 21.579 1.00 93.38 88 HIS A CA 1
ATOM 627 C C . HIS A 1 88 ? -11.693 -4.508 20.310 1.00 93.38 88 HIS A C 1
ATOM 629 O O . HIS A 1 88 ? -11.306 -5.278 19.429 1.00 93.38 88 HIS A O 1
ATOM 635 N N . TYR A 1 89 ? -11.454 -3.193 20.248 1.00 94.62 89 TYR A N 1
ATOM 636 C CA . TYR A 1 89 ? -10.689 -2.582 19.158 1.00 94.62 89 TYR A CA 1
ATOM 637 C C . TYR A 1 89 ? -9.250 -3.111 19.088 1.00 94.62 89 TYR A C 1
ATOM 639 O O . TYR A 1 89 ? -8.769 -3.428 18.001 1.00 94.62 89 TYR A O 1
ATOM 647 N N . ALA A 1 90 ? -8.563 -3.239 20.228 1.00 93.75 90 ALA A N 1
ATOM 648 C CA . ALA A 1 90 ? -7.196 -3.756 20.276 1.00 93.75 90 ALA A CA 1
ATOM 649 C C . ALA A 1 90 ? -7.106 -5.202 19.758 1.00 93.75 90 ALA A C 1
ATOM 651 O O . ALA A 1 90 ? -6.211 -5.514 18.968 1.00 93.75 90 ALA A O 1
ATOM 652 N N . ALA A 1 91 ? -8.064 -6.057 20.128 1.00 94.56 91 ALA A N 1
ATOM 653 C CA . ALA A 1 91 ? -8.147 -7.431 19.635 1.00 94.56 91 ALA A CA 1
ATOM 654 C C . ALA A 1 91 ? -8.360 -7.490 18.111 1.00 94.56 91 ALA A C 1
ATOM 656 O O . ALA A 1 91 ? -7.612 -8.178 17.411 1.00 94.56 91 ALA A O 1
ATOM 657 N N . ARG A 1 92 ? -9.313 -6.711 17.574 1.00 93.50 92 ARG A N 1
ATOM 658 C CA . ARG A 1 92 ? -9.562 -6.618 16.120 1.00 93.50 92 ARG A CA 1
ATOM 659 C C . ARG A 1 92 ? -8.353 -6.081 15.364 1.00 93.50 92 ARG A C 1
ATOM 661 O O . ARG A 1 92 ? -7.953 -6.657 14.357 1.00 93.50 92 ARG A O 1
ATOM 668 N N . LYS A 1 93 ? -7.729 -5.020 15.883 1.00 94.00 93 LYS A N 1
ATOM 669 C CA . LYS A 1 93 ? -6.505 -4.435 15.326 1.00 94.00 93 LYS A CA 1
ATOM 670 C C . LYS A 1 93 ? -5.390 -5.481 15.246 1.00 94.00 93 LYS A C 1
ATOM 672 O O . LYS A 1 93 ? -4.763 -5.603 14.198 1.00 94.00 93 LYS A O 1
ATOM 677 N N . LYS A 1 94 ? -5.161 -6.253 16.315 1.00 95.38 94 LYS A N 1
ATOM 678 C CA . LYS A 1 94 ? -4.156 -7.328 16.332 1.00 95.38 94 LYS A CA 1
ATOM 679 C C . LYS A 1 94 ? -4.449 -8.373 15.256 1.00 95.38 94 LYS A C 1
ATOM 681 O O . LYS A 1 94 ? -3.574 -8.644 14.443 1.00 95.38 94 LYS A O 1
ATOM 686 N N . ALA A 1 95 ? -5.674 -8.898 15.207 1.00 94.12 95 ALA A N 1
ATOM 687 C CA . ALA A 1 95 ? -6.073 -9.894 14.212 1.00 94.12 95 ALA A CA 1
ATOM 688 C C . ALA A 1 95 ? -5.905 -9.381 12.771 1.00 94.12 95 ALA A C 1
ATOM 690 O O . ALA A 1 95 ? -5.379 -10.095 11.919 1.00 94.12 95 ALA A O 1
ATOM 691 N N . PHE A 1 96 ? -6.282 -8.126 12.517 1.00 94.75 96 PHE A N 1
ATOM 692 C CA . PHE A 1 96 ? -6.114 -7.474 11.221 1.00 94.75 96 PHE A CA 1
ATOM 693 C C . PHE A 1 96 ? -4.640 -7.376 10.806 1.00 94.75 96 PHE A C 1
ATOM 695 O O . PHE A 1 96 ? -4.290 -7.772 9.697 1.00 94.75 96 PHE A O 1
ATOM 702 N N . PHE A 1 97 ? -3.753 -6.924 11.698 1.00 94.94 97 PHE A N 1
ATOM 703 C CA . PHE A 1 97 ? -2.320 -6.873 11.395 1.00 94.94 97 PHE A CA 1
ATOM 704 C C . PHE A 1 97 ? -1.696 -8.260 11.240 1.00 94.94 97 PHE A C 1
ATOM 706 O O . PHE A 1 97 ? -0.862 -8.441 10.359 1.00 94.94 97 PHE A O 1
ATOM 713 N N . THR A 1 98 ? -2.112 -9.254 12.028 1.00 94.69 98 THR A N 1
ATOM 714 C CA . THR A 1 98 ? -1.661 -10.642 11.846 1.00 94.69 98 THR A CA 1
ATOM 715 C C . THR A 1 98 ? -2.081 -11.187 10.483 1.00 94.69 98 THR A C 1
ATOM 717 O O . THR A 1 98 ? -1.278 -11.828 9.807 1.00 94.69 98 THR A O 1
ATOM 720 N N . PHE A 1 99 ? -3.311 -10.902 10.052 1.00 91.88 99 PHE A N 1
ATOM 721 C CA . PHE A 1 99 ? -3.794 -11.262 8.722 1.00 91.88 99 PHE A CA 1
ATOM 722 C C . PHE A 1 99 ? -2.955 -10.591 7.628 1.00 91.88 99 PHE A C 1
ATOM 724 O O . PHE A 1 99 ? -2.432 -11.285 6.757 1.00 91.88 99 PHE A O 1
ATOM 731 N N . LEU A 1 100 ? -2.777 -9.267 7.700 1.00 92.62 100 LEU A N 1
ATOM 732 C CA . LEU A 1 100 ? -1.987 -8.513 6.724 1.00 92.62 100 LEU A CA 1
ATOM 733 C C . LEU A 1 100 ? -0.538 -8.989 6.661 1.00 92.62 100 LEU A C 1
ATOM 735 O O . LEU A 1 100 ? -0.013 -9.161 5.570 1.00 92.62 100 LEU A O 1
ATOM 739 N N . ALA A 1 101 ? 0.100 -9.234 7.805 1.00 92.44 101 ALA A N 1
ATOM 740 C CA . ALA A 1 101 ? 1.478 -9.708 7.847 1.00 92.44 101 ALA A CA 1
ATOM 741 C C . ALA A 1 101 ? 1.606 -11.096 7.212 1.00 92.44 101 ALA A C 1
ATOM 743 O O . ALA A 1 101 ? 2.465 -11.309 6.362 1.00 92.44 101 ALA A O 1
ATOM 744 N N . LYS A 1 102 ? 0.716 -12.028 7.573 1.00 92.06 102 LYS A N 1
ATOM 745 C CA . LYS A 1 102 ? 0.739 -13.392 7.039 1.00 92.06 102 LYS A CA 1
ATOM 746 C C . LYS A 1 102 ? 0.536 -13.406 5.526 1.00 92.06 102 LYS A C 1
ATOM 748 O O . LYS A 1 102 ? 1.347 -13.976 4.804 1.00 92.06 102 LYS A O 1
ATOM 753 N N . TRP A 1 103 ? -0.542 -12.797 5.043 1.00 90.19 103 TRP A N 1
ATOM 754 C CA . TRP A 1 103 ? -0.873 -12.839 3.619 1.00 90.19 103 TRP A CA 1
ATOM 755 C C . TRP A 1 103 ? -0.009 -11.901 2.789 1.00 90.19 103 TRP A C 1
ATOM 757 O O . TRP A 1 103 ? 0.340 -12.249 1.668 1.00 90.19 103 TRP A O 1
ATOM 767 N N . GLY A 1 104 ? 0.395 -10.762 3.350 1.00 89.81 104 GLY A N 1
ATOM 768 C CA . GLY A 1 104 ? 1.349 -9.852 2.730 1.00 89.81 104 GLY A CA 1
ATOM 769 C C . GLY A 1 104 ? 2.717 -10.500 2.536 1.00 89.81 104 GLY A C 1
ATOM 770 O O . GLY A 1 104 ? 3.304 -10.341 1.472 1.00 89.81 104 GLY A O 1
ATOM 771 N N . LEU A 1 105 ? 3.195 -11.293 3.503 1.00 93.56 105 LEU A N 1
ATOM 772 C CA . LEU A 1 105 ? 4.441 -12.048 3.356 1.00 93.56 105 LEU A CA 1
ATOM 773 C C . LEU A 1 105 ? 4.330 -13.111 2.258 1.00 93.56 105 LEU A C 1
ATOM 775 O O . LEU A 1 105 ? 5.197 -13.183 1.392 1.00 93.56 105 LEU A O 1
ATOM 779 N N . ILE A 1 106 ? 3.251 -13.901 2.262 1.00 93.38 106 ILE A N 1
ATOM 780 C CA . ILE A 1 106 ? 3.016 -14.923 1.230 1.00 93.38 106 ILE A CA 1
ATOM 781 C C . ILE A 1 106 ? 2.940 -14.268 -0.154 1.00 93.38 106 ILE A C 1
ATOM 783 O O . ILE A 1 106 ? 3.590 -14.735 -1.087 1.00 93.38 106 ILE A O 1
ATOM 787 N N . TYR A 1 107 ? 2.196 -13.166 -0.281 1.00 91.69 107 TYR A N 1
ATOM 788 C CA . TYR A 1 107 ? 2.119 -12.404 -1.523 1.00 91.69 107 TYR A CA 1
ATOM 789 C C . TYR A 1 107 ? 3.483 -11.850 -1.938 1.00 91.69 107 TYR A C 1
ATOM 791 O O . TYR A 1 107 ? 3.832 -11.920 -3.109 1.00 91.69 107 TYR A O 1
ATOM 799 N N . GLY A 1 108 ? 4.273 -11.334 -0.993 1.00 91.56 108 GLY A N 1
ATOM 800 C CA . GLY A 1 108 ? 5.617 -10.826 -1.257 1.00 91.56 108 GLY A CA 1
ATOM 801 C C . GLY A 1 108 ? 6.540 -11.900 -1.830 1.00 91.56 108 GLY 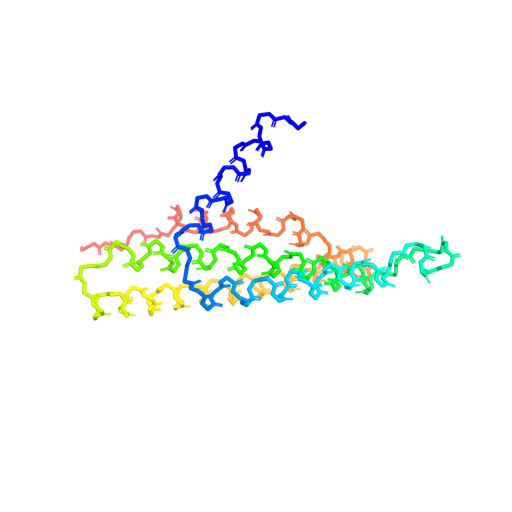A C 1
ATOM 802 O O . GLY A 1 108 ? 7.199 -11.659 -2.838 1.00 91.56 108 GLY A O 1
ATOM 803 N N . VAL A 1 109 ? 6.529 -13.104 -1.249 1.00 94.44 109 VAL A N 1
ATOM 804 C CA . VAL A 1 109 ? 7.286 -14.255 -1.770 1.00 94.44 109 VAL A CA 1
ATOM 805 C C . VAL A 1 109 ? 6.775 -14.662 -3.151 1.00 94.44 109 VAL A C 1
ATOM 807 O O . VAL A 1 109 ? 7.573 -14.839 -4.066 1.00 94.44 109 VAL A O 1
ATOM 810 N N . TYR A 1 110 ? 5.456 -14.757 -3.329 1.00 94.44 110 TYR A N 1
ATOM 811 C CA . TYR A 1 110 ? 4.839 -15.070 -4.619 1.00 94.44 110 TYR A CA 1
ATOM 812 C C . TYR A 1 110 ? 5.230 -14.060 -5.709 1.00 94.44 110 TYR A C 1
ATOM 814 O O . TYR A 1 110 ? 5.649 -14.459 -6.793 1.00 94.44 110 TYR A O 1
ATOM 822 N N . ALA A 1 111 ? 5.148 -12.761 -5.415 1.00 93.25 111 ALA A N 1
ATOM 823 C CA . ALA A 1 111 ? 5.506 -11.691 -6.340 1.00 93.25 111 ALA A CA 1
ATOM 824 C C . ALA A 1 111 ? 7.002 -11.704 -6.677 1.00 93.25 111 ALA A C 1
ATOM 826 O O . ALA A 1 111 ? 7.373 -11.508 -7.831 1.00 93.25 111 ALA A O 1
ATOM 827 N N . PHE A 1 112 ? 7.858 -11.972 -5.689 1.00 93.31 112 PHE A N 1
ATOM 828 C CA . PHE A 1 112 ? 9.300 -12.064 -5.892 1.00 93.31 112 PHE A CA 1
ATOM 829 C C . PHE A 1 112 ? 9.682 -13.261 -6.769 1.00 93.31 112 PHE A C 1
ATOM 831 O O . PHE A 1 112 ? 10.352 -13.090 -7.786 1.00 93.31 112 PHE A O 1
ATOM 838 N N . VAL A 1 113 ? 9.226 -14.464 -6.404 1.00 94.50 113 VAL A N 1
ATOM 839 C CA . VAL A 1 113 ? 9.532 -15.698 -7.142 1.00 94.50 113 VAL A CA 1
ATOM 840 C C . VAL A 1 113 ? 8.932 -15.644 -8.543 1.00 94.50 113 VAL A C 1
ATOM 842 O O . VAL A 1 113 ? 9.638 -15.897 -9.513 1.00 94.50 113 VAL A O 1
ATOM 845 N N . GLY A 1 114 ? 7.659 -15.257 -8.665 1.00 92.88 114 GLY A N 1
ATOM 846 C CA . GLY A 1 114 ? 6.995 -15.114 -9.959 1.00 92.88 114 GLY A CA 1
ATOM 847 C C . GLY A 1 114 ? 7.701 -14.104 -10.861 1.00 92.88 114 GLY A C 1
ATOM 848 O O . GLY A 1 114 ? 7.930 -14.392 -12.030 1.00 92.88 114 GLY A O 1
ATOM 849 N N . GLY A 1 115 ? 8.135 -12.968 -10.305 1.00 93.06 115 GLY A N 1
ATOM 850 C CA . GLY A 1 115 ? 8.900 -11.969 -11.048 1.00 93.06 115 GLY A CA 1
ATOM 851 C C . GLY A 1 115 ? 10.213 -12.536 -11.582 1.00 93.06 115 GLY A C 1
ATOM 852 O O . GLY A 1 115 ? 10.494 -12.404 -12.767 1.00 93.06 115 GLY A O 1
ATOM 853 N N . LYS A 1 116 ? 10.974 -13.253 -10.746 1.00 93.19 116 LYS A N 1
ATOM 854 C CA . LYS A 1 116 ? 12.242 -13.868 -11.165 1.00 93.19 116 LYS A CA 1
ATOM 855 C C . LYS A 1 116 ? 12.084 -14.971 -12.204 1.00 93.19 116 LYS A C 1
ATOM 857 O O . LYS A 1 116 ? 12.925 -15.081 -13.089 1.00 93.19 116 LYS A O 1
ATOM 862 N N . LEU A 1 117 ? 11.017 -15.761 -12.128 1.00 94.00 117 LEU A N 1
ATOM 863 C CA . LEU A 1 117 ? 10.723 -16.767 -13.150 1.00 94.00 117 LEU A CA 1
ATOM 864 C C . LEU A 1 117 ? 10.386 -16.126 -14.501 1.00 94.00 117 LEU A C 1
ATOM 866 O O . LEU A 1 117 ? 10.800 -16.645 -15.532 1.00 94.00 117 LEU A O 1
ATOM 870 N N . ILE A 1 118 ? 9.670 -14.998 -14.500 1.00 93.50 118 ILE A N 1
ATOM 871 C CA . ILE A 1 118 ? 9.347 -14.260 -15.728 1.00 93.50 118 ILE A CA 1
ATOM 872 C C . ILE A 1 118 ? 10.599 -13.610 -16.317 1.00 93.50 118 ILE A C 1
ATOM 874 O O . ILE A 1 118 ? 10.822 -13.745 -17.517 1.00 93.50 118 ILE A O 1
ATOM 878 N N . ASP A 1 119 ? 11.426 -12.963 -15.487 1.00 92.94 119 ASP A N 1
ATOM 879 C CA . ASP A 1 119 ? 12.711 -12.396 -15.922 1.00 92.94 119 ASP A CA 1
ATOM 880 C C . ASP A 1 119 ? 13.573 -13.488 -16.593 1.00 92.94 119 ASP A C 1
ATOM 882 O O . ASP A 1 119 ? 14.088 -13.293 -17.691 1.00 92.94 119 ASP A O 1
ATOM 886 N N . LEU A 1 120 ? 13.651 -14.681 -15.984 1.00 93.56 120 LEU A N 1
ATOM 887 C CA . LEU A 1 120 ? 14.385 -15.825 -16.535 1.00 93.56 120 LEU A CA 1
ATOM 888 C C . LEU A 1 120 ? 13.794 -16.330 -17.861 1.00 93.56 120 LEU A C 1
ATOM 890 O O . LEU A 1 120 ? 14.543 -16.689 -18.765 1.00 93.56 120 LEU A O 1
ATOM 894 N N . ALA A 1 121 ? 12.466 -16.383 -17.977 1.00 93.69 121 ALA A N 1
ATOM 895 C CA . ALA A 1 121 ? 11.790 -16.889 -19.170 1.00 93.69 121 ALA A CA 1
ATOM 896 C C . ALA A 1 121 ? 11.885 -15.931 -20.367 1.00 93.69 121 ALA A C 1
ATOM 898 O O . ALA A 1 121 ? 11.902 -16.387 -21.508 1.00 93.69 121 ALA A O 1
ATOM 899 N N . LEU A 1 122 ? 11.926 -14.621 -20.111 1.00 92.50 122 LEU A N 1
ATOM 900 C CA . LEU A 1 122 ? 11.982 -13.587 -21.148 1.00 92.50 122 LEU A CA 1
ATOM 901 C C . LEU A 1 122 ? 13.408 -13.107 -21.445 1.00 92.50 122 LEU A C 1
ATOM 903 O O . LEU A 1 122 ? 13.619 -12.460 -22.464 1.00 92.50 122 LEU A O 1
ATOM 907 N N . GLY A 1 123 ? 14.381 -13.423 -20.585 1.00 89.81 123 GLY A N 1
ATOM 908 C CA . GLY A 1 123 ? 15.771 -12.987 -20.738 1.00 89.81 123 GLY A CA 1
ATOM 909 C C . GLY A 1 123 ? 15.988 -11.490 -20.491 1.00 89.81 123 GLY A C 1
ATOM 910 O O . GLY A 1 123 ? 17.064 -10.979 -20.788 1.00 89.81 123 GLY A O 1
ATOM 911 N N . GLU A 1 124 ? 14.989 -10.791 -19.948 1.00 86.31 124 GLU A N 1
ATOM 912 C CA . GLU A 1 124 ? 15.030 -9.354 -19.680 1.00 86.31 124 GLU A CA 1
ATOM 913 C C . GLU A 1 124 ? 14.807 -9.069 -18.194 1.00 86.31 124 GLU A C 1
ATOM 915 O O . GLU A 1 124 ? 13.728 -9.304 -17.639 1.00 86.31 124 GLU A O 1
ATOM 920 N N . ASP A 1 125 ? 15.827 -8.506 -17.548 1.00 83.50 125 ASP A N 1
ATOM 921 C CA . ASP A 1 125 ? 15.766 -8.153 -16.136 1.00 83.50 125 ASP A CA 1
ATOM 922 C C . ASP A 1 125 ? 14.773 -7.007 -15.878 1.00 83.50 125 ASP A C 1
ATOM 924 O O . ASP A 1 125 ? 14.937 -5.874 -16.332 1.00 83.50 125 ASP A O 1
ATOM 928 N N . GLY A 1 126 ? 13.760 -7.272 -15.048 1.00 80.62 126 GLY A N 1
ATOM 929 C CA . GLY A 1 126 ? 12.828 -6.265 -14.540 1.00 80.62 126 GLY A CA 1
ATOM 930 C C . GLY A 1 126 ? 11.446 -6.281 -15.186 1.00 80.62 126 GLY A C 1
ATOM 931 O O . GLY A 1 126 ? 10.530 -5.676 -14.615 1.00 80.62 126 GLY A O 1
ATOM 932 N N . VAL A 1 127 ? 11.259 -7.005 -16.291 1.00 86.50 127 VAL A N 1
ATOM 933 C CA . VAL A 1 127 ? 9.942 -7.215 -16.917 1.00 86.50 127 VAL A CA 1
ATOM 934 C C . VAL A 1 127 ? 9.023 -7.999 -15.983 1.00 86.50 127 VAL A C 1
ATOM 936 O O . VAL A 1 127 ? 7.854 -7.646 -15.805 1.00 86.50 127 VAL A O 1
ATOM 939 N N . GLY A 1 128 ? 9.557 -9.005 -15.295 1.00 89.81 128 GLY A N 1
ATOM 940 C CA . GLY A 1 128 ? 8.836 -9.800 -14.314 1.00 89.81 128 GLY A CA 1
ATOM 941 C C . GLY A 1 128 ? 8.346 -8.982 -13.128 1.00 89.81 128 GLY A C 1
ATOM 942 O O . GLY A 1 128 ? 7.216 -9.173 -12.679 1.00 89.81 128 GLY A O 1
ATOM 943 N N . TRP A 1 129 ? 9.121 -8.000 -12.655 1.00 89.69 129 TRP A N 1
ATOM 944 C CA . TRP A 1 129 ? 8.645 -7.077 -11.617 1.00 89.69 129 TRP A CA 1
ATOM 945 C C . TRP A 1 129 ? 7.406 -6.301 -12.079 1.00 89.69 129 TRP A C 1
ATOM 947 O O . TRP A 1 129 ? 6.418 -6.221 -11.344 1.00 89.69 129 TRP A O 1
ATOM 957 N N . PHE A 1 130 ? 7.436 -5.759 -13.301 1.00 87.00 130 PHE A N 1
ATOM 958 C CA . PHE A 1 130 ? 6.314 -5.001 -13.854 1.00 87.00 130 PHE A CA 1
ATOM 959 C C . PHE A 1 130 ? 5.086 -5.896 -14.053 1.00 87.00 130 PHE A C 1
ATOM 961 O O . PHE A 1 130 ? 3.976 -5.536 -13.654 1.00 87.00 130 PHE A O 1
ATOM 968 N N . PHE A 1 131 ? 5.289 -7.108 -14.571 1.00 89.75 131 PHE A N 1
ATOM 969 C CA . PHE A 1 131 ? 4.220 -8.081 -14.759 1.00 89.75 131 PHE A CA 1
ATOM 970 C C . PHE A 1 131 ? 3.549 -8.458 -13.434 1.00 89.75 131 PHE A C 1
ATOM 972 O O . PHE A 1 131 ? 2.326 -8.378 -13.308 1.00 89.75 131 PHE A O 1
ATOM 979 N N . MET A 1 132 ? 4.334 -8.782 -12.402 1.00 91.56 132 MET A N 1
ATOM 980 C CA . MET A 1 132 ? 3.799 -9.096 -11.073 1.00 91.56 132 MET A CA 1
ATOM 981 C C . MET A 1 132 ? 3.129 -7.889 -10.413 1.00 91.56 132 MET A C 1
ATOM 983 O O . MET A 1 132 ? 2.225 -8.057 -9.596 1.00 91.56 132 MET A O 1
ATOM 987 N N . ARG A 1 133 ? 3.516 -6.665 -10.777 1.00 84.56 133 ARG A N 1
ATOM 988 C CA . ARG A 1 133 ? 2.874 -5.449 -10.277 1.00 84.56 133 ARG A CA 1
ATOM 989 C C . ARG A 1 133 ? 1.481 -5.231 -10.860 1.00 84.56 133 ARG A C 1
ATOM 991 O O . ARG A 1 133 ? 0.584 -4.853 -10.112 1.00 84.56 133 ARG A O 1
ATOM 998 N N . VAL A 1 134 ? 1.311 -5.458 -12.161 1.00 86.06 134 VAL A N 1
ATOM 999 C CA . VAL A 1 134 ? 0.033 -5.251 -12.863 1.00 86.06 134 VAL A CA 1
ATOM 1000 C C . VAL A 1 134 ? -0.899 -6.448 -12.679 1.00 86.06 134 VAL A C 1
ATOM 1002 O O . VAL A 1 134 ? -2.081 -6.270 -12.397 1.00 86.06 134 VAL A O 1
ATOM 1005 N N . TRP A 1 135 ? -0.367 -7.667 -12.785 1.00 88.81 135 TRP A N 1
ATOM 1006 C CA . TRP A 1 135 ? -1.162 -8.897 -12.845 1.00 88.81 135 TRP A CA 1
ATOM 1007 C C . TRP A 1 135 ? -1.026 -9.798 -11.620 1.00 88.81 135 TRP A C 1
ATOM 1009 O O . TRP A 1 135 ? -1.922 -10.600 -11.343 1.00 88.81 135 TRP A O 1
ATOM 1019 N N . GLY A 1 136 ? 0.059 -9.661 -10.855 1.00 87.94 136 GLY A N 1
ATOM 1020 C CA . GLY A 1 136 ? 0.373 -10.569 -9.751 1.00 87.94 136 GLY A CA 1
ATOM 1021 C C . GLY A 1 136 ? -0.707 -10.599 -8.674 1.00 87.94 136 GLY A C 1
ATOM 1022 O O . GLY A 1 136 ? -1.014 -11.668 -8.156 1.00 87.94 136 GLY A O 1
ATOM 1023 N N . LEU A 1 137 ? -1.367 -9.475 -8.375 1.00 87.00 137 LEU A N 1
ATOM 1024 C CA . LEU A 1 137 ? -2.467 -9.472 -7.406 1.00 87.00 137 LEU A CA 1
ATOM 1025 C C . LEU A 1 137 ? -3.646 -10.344 -7.868 1.00 87.00 137 LEU A C 1
ATOM 1027 O O . LEU A 1 137 ? -4.184 -11.108 -7.070 1.00 87.00 137 LEU A O 1
ATOM 1031 N N . TYR A 1 138 ? -4.031 -10.268 -9.144 1.00 88.88 138 TYR A N 1
ATOM 1032 C CA . TYR A 1 138 ? -5.133 -11.069 -9.685 1.00 88.88 138 TYR A CA 1
ATOM 1033 C C . TYR A 1 138 ? -4.784 -12.558 -9.699 1.00 88.88 138 TYR A C 1
ATOM 1035 O O . TYR A 1 138 ? -5.592 -13.379 -9.265 1.00 88.88 138 TYR A O 1
ATOM 1043 N N . GLY A 1 139 ? -3.558 -12.896 -10.114 1.00 89.19 139 GLY A N 1
ATOM 1044 C CA . GLY A 1 139 ? -3.048 -14.267 -10.053 1.00 89.19 139 GLY A CA 1
ATOM 1045 C C . GLY A 1 139 ? -3.031 -14.807 -8.623 1.00 89.19 139 GLY A C 1
ATOM 1046 O O . GLY A 1 139 ? -3.493 -15.918 -8.367 1.00 89.19 139 GLY A O 1
ATOM 1047 N N . PHE A 1 140 ? -2.595 -13.992 -7.663 1.00 90.50 140 PHE A N 1
ATOM 1048 C CA . PHE A 1 140 ? -2.597 -14.362 -6.252 1.00 90.50 140 PHE A CA 1
A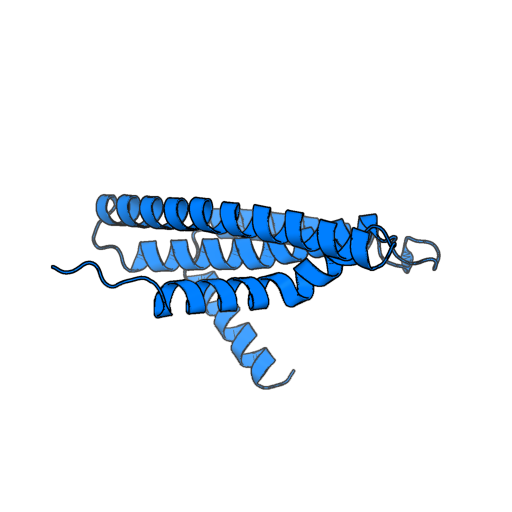TOM 1049 C C . PHE A 1 140 ? -4.010 -14.589 -5.707 1.00 90.50 140 PHE A C 1
ATOM 1051 O O . PHE A 1 140 ? -4.251 -15.585 -5.029 1.00 90.50 140 PHE A O 1
ATOM 1058 N N . ILE A 1 141 ? -4.962 -13.707 -6.025 1.00 89.00 141 ILE A N 1
ATOM 1059 C CA . ILE A 1 141 ? -6.366 -13.868 -5.622 1.00 89.00 141 ILE A CA 1
ATOM 1060 C C . ILE A 1 141 ? -6.955 -15.147 -6.224 1.00 89.00 141 ILE A C 1
ATOM 1062 O O . ILE A 1 141 ? -7.618 -15.894 -5.508 1.00 89.00 141 ILE A O 1
ATOM 1066 N N . ALA A 1 142 ? -6.681 -15.443 -7.495 1.00 89.75 142 ALA A N 1
ATOM 1067 C CA . ALA A 1 142 ? -7.135 -16.679 -8.127 1.00 89.75 142 ALA A CA 1
ATOM 1068 C C . ALA A 1 142 ? -6.586 -17.920 -7.403 1.00 89.75 142 ALA A C 1
ATOM 1070 O O . ALA A 1 142 ? -7.354 -18.820 -7.067 1.00 89.75 142 ALA A O 1
ATOM 1071 N N . LEU A 1 143 ? -5.289 -17.942 -7.073 1.00 88.56 143 LEU A N 1
ATOM 1072 C CA . LEU A 1 143 ? -4.674 -19.031 -6.305 1.00 88.56 143 LEU A CA 1
ATOM 1073 C C . LEU A 1 143 ? -5.264 -19.164 -4.897 1.00 88.56 143 LEU A C 1
ATOM 1075 O O . LEU A 1 143 ? -5.488 -20.280 -4.429 1.00 88.56 143 LEU A O 1
ATOM 1079 N N . LEU A 1 144 ? -5.555 -18.045 -4.227 1.00 87.38 144 LEU A N 1
ATOM 1080 C CA . LEU A 1 144 ? -6.229 -18.063 -2.930 1.00 87.38 144 LEU A CA 1
ATOM 1081 C C . LEU A 1 144 ? -7.627 -18.667 -3.031 1.00 87.38 144 LEU A C 1
ATOM 1083 O O . LEU A 1 144 ? -7.978 -19.518 -2.215 1.00 87.38 144 LEU A O 1
ATOM 1087 N N . LEU A 1 145 ? -8.417 -18.252 -4.022 1.00 88.69 145 LEU A N 1
ATOM 1088 C CA . LEU A 1 145 ? -9.757 -18.789 -4.246 1.00 88.69 145 LEU A CA 1
ATOM 1089 C C . LEU A 1 145 ? -9.699 -20.290 -4.529 1.00 88.69 145 LEU A C 1
ATOM 1091 O O . LEU A 1 145 ? -10.412 -21.050 -3.878 1.00 88.69 145 LEU A O 1
ATOM 1095 N N . LEU A 1 146 ? -8.803 -20.729 -5.417 1.00 89.50 146 LEU A N 1
ATOM 1096 C CA . LEU A 1 146 ? -8.577 -22.149 -5.694 1.00 89.50 146 LEU A CA 1
ATOM 1097 C C . LEU A 1 146 ? -8.213 -22.909 -4.416 1.00 89.50 146 LEU A C 1
ATOM 1099 O O . LEU A 1 146 ? -8.828 -23.929 -4.117 1.00 89.50 146 LEU A O 1
ATOM 1103 N N . TRP A 1 147 ? -7.284 -22.390 -3.611 1.00 86.12 147 TRP A N 1
ATOM 1104 C CA . TRP A 1 147 ? -6.940 -23.008 -2.333 1.00 86.12 147 TRP A CA 1
ATOM 1105 C C . TRP A 1 147 ? -8.159 -23.146 -1.421 1.00 86.12 147 TRP A C 1
ATOM 1107 O O . TRP A 1 147 ? -8.345 -24.206 -0.838 1.00 86.12 147 TRP A O 1
ATOM 1117 N N . PHE A 1 148 ? -9.023 -22.133 -1.317 1.00 85.88 148 PHE A N 1
ATOM 1118 C CA . PHE A 1 148 ? -10.241 -22.224 -0.506 1.00 85.88 148 PHE A CA 1
ATOM 1119 C C . PHE A 1 148 ? -11.275 -23.214 -1.059 1.00 85.88 148 PHE A C 1
ATOM 1121 O O . PHE A 1 148 ? -11.916 -23.896 -0.260 1.00 85.88 148 PHE A O 1
ATOM 1128 N N . PHE A 1 149 ? -11.425 -23.325 -2.381 1.00 89.25 149 PHE A N 1
ATOM 1129 C CA . PHE A 1 149 ? -12.343 -24.284 -3.009 1.00 89.25 149 PHE A CA 1
ATOM 1130 C C . PHE A 1 149 ? -11.868 -25.733 -2.873 1.00 89.25 149 PHE A C 1
ATOM 1132 O O . PHE A 1 149 ? -12.680 -26.623 -2.631 1.00 89.25 149 PHE A O 1
ATOM 1139 N N . PHE A 1 150 ? -10.560 -25.967 -2.994 1.00 88.00 150 PHE A N 1
ATOM 1140 C CA . PHE A 1 150 ? -9.966 -27.305 -2.954 1.00 88.00 150 PHE A CA 1
ATOM 1141 C C . PHE A 1 150 ? -9.448 -27.713 -1.577 1.00 88.00 150 PHE A C 1
ATOM 1143 O O . PHE A 1 150 ? -9.021 -28.854 -1.398 1.00 88.00 150 PHE A O 1
ATOM 1150 N N . LYS A 1 151 ? -9.479 -26.817 -0.584 1.00 79.56 151 LYS A N 1
ATOM 1151 C CA . LYS A 1 151 ? -9.091 -27.164 0.781 1.00 79.56 151 LYS A CA 1
ATOM 1152 C C . LYS A 1 151 ? -10.031 -28.262 1.283 1.00 79.56 151 LYS A C 1
ATOM 1154 O O . LYS A 1 151 ? -11.233 -28.007 1.396 1.00 79.56 151 LYS A O 1
ATOM 1159 N N . PRO A 1 152 ? -9.515 -29.454 1.634 1.00 71.31 152 PRO A N 1
ATOM 1160 C CA . PRO A 1 152 ? -10.353 -30.503 2.183 1.00 71.31 152 PRO A CA 1
ATOM 1161 C C . PRO A 1 152 ? -11.051 -29.953 3.427 1.00 71.31 152 PRO A C 1
ATOM 1163 O O . PRO A 1 152 ? -10.405 -29.422 4.341 1.00 71.31 152 PRO A O 1
ATOM 1166 N N . LYS A 1 153 ? -12.387 -30.018 3.433 1.00 75.38 153 LYS A N 1
ATOM 1167 C CA . LYS A 1 153 ? -13.171 -29.688 4.621 1.00 75.38 153 LYS A CA 1
ATOM 1168 C C . LYS A 1 153 ? -12.688 -30.638 5.710 1.00 75.38 153 LYS A C 1
ATOM 1170 O O . LYS A 1 153 ? -12.744 -31.850 5.523 1.00 75.38 153 LYS A O 1
ATOM 1175 N N . LYS A 1 154 ? -12.162 -30.100 6.815 1.00 57.78 154 LYS A N 1
ATOM 1176 C CA . LYS A 1 154 ? -11.910 -30.925 7.999 1.00 57.78 154 LYS A CA 1
ATOM 1177 C C . LYS A 1 154 ? -13.234 -31.615 8.332 1.00 57.78 154 LYS A C 1
ATOM 1179 O O . LYS A 1 154 ? -14.220 -30.910 8.541 1.00 57.78 154 LYS A O 1
ATOM 1184 N N . ALA A 1 155 ? -13.253 -32.948 8.302 1.00 49.12 155 ALA A N 1
ATOM 1185 C CA . ALA A 1 155 ? -14.343 -33.711 8.889 1.00 49.12 155 ALA A CA 1
ATOM 1186 C C . ALA A 1 155 ? -14.446 -33.261 10.353 1.00 49.12 155 ALA A C 1
ATOM 1188 O O . ALA A 1 155 ? -13.427 -33.231 11.049 1.00 49.12 155 ALA A O 1
ATOM 1189 N N . ALA A 1 156 ? -15.623 -32.753 10.721 1.00 45.31 156 ALA A N 1
ATOM 1190 C CA . ALA A 1 156 ? -15.939 -32.366 12.089 1.00 45.31 156 ALA A CA 1
ATOM 1191 C C . ALA A 1 156 ? -16.007 -33.610 12.978 1.00 45.31 156 ALA A C 1
ATOM 1193 O O . ALA A 1 156 ? -16.449 -34.660 12.456 1.00 45.31 156 ALA A O 1
#

Foldseek 3Di:
DDPVVVVVVVVLVVLVVLFDPVLVVVLVVLVVVLVVLCVCQACVNVVNPGHDPVSVVVSVVSVVCSVVSSVLRSVLSVLVVPAPDPVSSVVVNVVVVVVCVVLVVVLVVQLVVQLVVVCVVVVHPPVSNVCCSVCVVVVSVVVVVVCVVPVPDPDD

Sequence (156 aa):
MGILGLIGFVIVLGCFGVMSRTSRILLSLLLGASLYYWYSISAVFHGGSGPDMGELKVALTLLSANIGGFAVAAALGMMRKSSASPAHYAARKKAFFTFLAKWGLIYGVYAFVGGKLIDLALGEDGVGWFFMRVWGLYGFIALLLLWFFFKPKKAA

Secondary structure (DSSP, 8-state):
--HHHHHHHHHHHHHHHHS-HHHHHHHHHHHHHHHHHHHHTSTTTTTTS---HHHHHHHHHHHHHHHHHHHHHHHHHHHHHT-SSHHHHHHHHHHHHHHHHHHHHHHHHHHHHHHHHHHHHHT-TTHHHHHHHHTHHHHHHHHHHHHHHHSPPPP-

pLDDT: mean 87.73, std 8.56, range [45.31, 95.38]

Organism: NCBI:txid1353891

Radius of gyration: 19.47 Å; chains: 1; bounding box: 35×52×46 Å